Protein AF-A0A976Q4A8-F1 (afdb_monomer_lite)

Structure (mmCIF, N/CA/C/O backbone):
data_AF-A0A976Q4A8-F1
#
_entry.id   AF-A0A976Q4A8-F1
#
loop_
_atom_site.group_PDB
_atom_site.id
_atom_site.type_symbol
_atom_site.label_atom_id
_atom_site.label_alt_id
_atom_site.label_comp_id
_atom_site.label_asym_id
_atom_site.label_entity_id
_atom_site.label_seq_id
_atom_site.pdbx_PDB_ins_code
_atom_site.Cartn_x
_atom_site.Cartn_y
_atom_site.Cartn_z
_atom_site.occupancy
_atom_site.B_iso_or_equiv
_atom_site.auth_seq_id
_atom_site.auth_comp_id
_atom_site.auth_asym_id
_atom_site.auth_atom_id
_atom_site.pdbx_PDB_model_num
ATOM 1 N N . MET A 1 1 ? 24.405 -5.816 -13.913 1.00 73.94 1 MET A N 1
ATOM 2 C CA . MET A 1 1 ? 23.290 -5.545 -14.827 1.00 73.94 1 MET A CA 1
ATOM 3 C C . MET A 1 1 ? 22.449 -4.442 -14.221 1.00 73.94 1 MET A C 1
ATOM 5 O O . MET A 1 1 ? 21.992 -4.594 -13.094 1.00 73.94 1 MET A O 1
ATOM 9 N N . SER A 1 2 ? 22.334 -3.323 -14.917 1.00 80.50 2 SER A N 1
ATOM 10 C CA . SER A 1 2 ? 21.573 -2.128 -14.567 1.00 80.50 2 SER A CA 1
ATOM 11 C C . SER A 1 2 ? 20.371 -1.983 -15.502 1.00 80.50 2 SER A C 1
ATOM 13 O O . SER A 1 2 ? 20.328 -2.615 -16.558 1.00 80.50 2 SER A O 1
ATOM 15 N N . ALA A 1 3 ? 19.408 -1.130 -15.141 1.00 77.88 3 ALA A N 1
ATOM 16 C CA . ALA A 1 3 ? 18.279 -0.815 -16.018 1.00 77.88 3 ALA A CA 1
ATOM 17 C C . ALA A 1 3 ? 18.747 -0.245 -17.373 1.00 77.88 3 ALA A C 1
ATOM 19 O O . ALA A 1 3 ? 18.208 -0.610 -18.413 1.00 77.88 3 ALA A O 1
ATOM 20 N N . GLN A 1 4 ? 19.815 0.567 -17.382 1.00 81.56 4 GLN A N 1
ATOM 21 C CA . GLN A 1 4 ? 20.394 1.087 -18.622 1.00 81.56 4 GLN A CA 1
ATOM 22 C C . GLN A 1 4 ? 20.963 -0.030 -19.506 1.00 81.56 4 GLN A C 1
ATOM 24 O O . GLN A 1 4 ? 20.678 -0.057 -20.697 1.00 81.56 4 GLN A O 1
ATOM 29 N N . GLU A 1 5 ? 21.693 -0.989 -18.926 1.00 86.12 5 GLU A N 1
ATOM 30 C CA . GLU A 1 5 ? 22.230 -2.136 -19.677 1.00 86.12 5 GLU A CA 1
ATOM 31 C C . GLU A 1 5 ? 21.111 -2.995 -20.295 1.00 86.12 5 GLU A C 1
ATOM 33 O O . GLU A 1 5 ? 21.271 -3.505 -21.402 1.00 86.12 5 GLU A O 1
ATOM 38 N N . CYS A 1 6 ? 19.961 -3.124 -19.623 1.00 85.88 6 CYS A N 1
ATOM 39 C CA . CYS A 1 6 ? 18.792 -3.823 -20.164 1.00 85.88 6 CYS A CA 1
ATOM 40 C C . CYS A 1 6 ? 18.168 -3.100 -21.362 1.00 85.88 6 CYS A C 1
ATOM 42 O O . CYS A 1 6 ? 17.840 -3.747 -22.361 1.00 85.88 6 CYS A O 1
ATOM 44 N N . ARG A 1 7 ? 18.065 -1.769 -21.290 1.00 84.25 7 ARG A N 1
ATOM 45 C CA . ARG A 1 7 ? 17.548 -0.943 -22.388 1.00 84.25 7 ARG A CA 1
ATOM 46 C C . ARG A 1 7 ? 18.484 -0.937 -23.587 1.00 84.25 7 ARG A C 1
ATOM 48 O O . ARG A 1 7 ? 18.028 -1.148 -24.707 1.00 84.25 7 ARG A O 1
ATOM 55 N N . ASP A 1 8 ? 19.783 -0.766 -23.351 1.00 88.25 8 ASP A N 1
ATOM 56 C CA . ASP A 1 8 ? 20.804 -0.753 -24.405 1.00 88.25 8 ASP A CA 1
ATOM 57 C C . ASP A 1 8 ? 20.858 -2.091 -25.158 1.00 88.25 8 ASP A C 1
ATOM 59 O O . ASP A 1 8 ? 21.092 -2.125 -26.366 1.00 88.25 8 ASP A O 1
ATOM 63 N N . ALA A 1 9 ? 20.598 -3.197 -24.456 1.00 87.38 9 ALA A N 1
ATOM 64 C CA . ALA A 1 9 ? 20.527 -4.534 -25.037 1.00 87.38 9 ALA A CA 1
ATOM 65 C C . ALA A 1 9 ? 19.145 -4.893 -25.622 1.00 87.38 9 ALA A C 1
ATOM 67 O O . ALA A 1 9 ? 19.000 -5.983 -26.176 1.00 87.38 9 ALA A O 1
ATOM 68 N N . ALA A 1 10 ? 18.141 -4.015 -25.498 1.00 85.12 10 ALA A N 1
ATOM 69 C CA . ALA A 1 10 ? 16.740 -4.280 -25.844 1.00 85.12 10 ALA A CA 1
ATOM 70 C C . ALA A 1 10 ? 16.178 -5.563 -25.190 1.00 85.12 10 ALA A C 1
ATOM 72 O O . ALA A 1 10 ? 15.423 -6.314 -25.807 1.00 85.12 10 ALA A O 1
ATOM 73 N N . LEU A 1 11 ? 16.574 -5.823 -23.940 1.00 86.19 11 LEU A N 1
ATOM 74 C CA . LEU A 1 11 ? 16.162 -6.990 -23.149 1.00 86.19 11 LEU A CA 1
ATOM 75 C C . LEU A 1 11 ? 15.094 -6.661 -22.092 1.00 86.19 11 LEU A C 1
ATOM 77 O O . LEU A 1 11 ? 14.626 -7.569 -21.409 1.00 86.19 11 LEU A O 1
ATOM 81 N N . GLY A 1 12 ? 14.767 -5.379 -21.913 1.00 83.56 12 GLY A N 1
ATOM 82 C CA . GLY A 1 12 ? 13.747 -4.893 -20.984 1.00 83.56 12 GLY A CA 1
ATOM 83 C C . GLY A 1 12 ? 13.949 -3.421 -20.617 1.00 83.56 12 GLY A C 1
ATOM 84 O O . GLY A 1 12 ? 14.962 -2.814 -20.967 1.00 83.56 12 GLY A O 1
ATOM 85 N N . GLN A 1 13 ? 12.988 -2.853 -19.891 1.00 82.88 13 GLN A N 1
ATOM 86 C CA . GLN A 1 13 ? 13.010 -1.462 -19.412 1.00 82.88 13 GLN A CA 1
ATOM 87 C C . GLN A 1 13 ? 13.715 -1.296 -18.065 1.00 82.88 13 GLN A C 1
ATOM 89 O O . GLN A 1 13 ? 14.177 -0.205 -17.719 1.00 82.88 13 GLN A O 1
ATOM 94 N N . ASN A 1 14 ? 13.805 -2.385 -17.306 1.00 84.88 14 ASN A N 1
ATOM 95 C CA . ASN A 1 14 ? 14.274 -2.389 -15.934 1.00 84.88 14 ASN A CA 1
ATOM 96 C C . ASN A 1 14 ? 15.163 -3.602 -15.652 1.00 84.88 14 ASN A C 1
ATOM 98 O O . ASN A 1 14 ? 15.237 -4.540 -16.444 1.00 84.88 14 ASN A O 1
ATOM 102 N N . CYS A 1 15 ? 15.843 -3.582 -14.511 1.00 82.38 15 CYS A N 1
ATOM 103 C CA . CYS A 1 15 ? 16.644 -4.685 -14.011 1.00 82.38 15 CYS A CA 1
ATOM 104 C C . CYS A 1 15 ? 16.186 -5.033 -12.593 1.00 82.38 15 CYS A C 1
ATOM 106 O O . CYS A 1 15 ? 16.396 -4.255 -11.662 1.00 82.38 15 CYS A O 1
ATOM 108 N N . SER A 1 16 ? 15.586 -6.209 -12.426 1.00 82.44 16 SER A N 1
ATOM 109 C CA . SER A 1 16 ? 15.078 -6.678 -11.137 1.00 82.44 16 SER A CA 1
ATOM 110 C C . SER A 1 16 ? 15.873 -7.880 -10.638 1.00 82.44 16 SER A C 1
ATOM 112 O O . SER A 1 16 ? 16.320 -8.729 -11.413 1.00 82.44 16 SER A O 1
ATOM 114 N N . TYR A 1 17 ? 16.071 -7.966 -9.325 1.00 79.06 17 TYR A N 1
ATOM 115 C CA . TYR A 1 17 ? 16.668 -9.144 -8.708 1.00 79.06 17 TYR A CA 1
ATOM 116 C C . TYR A 1 17 ? 15.609 -10.241 -8.587 1.00 79.06 17 TYR A C 1
ATOM 118 O O . TYR A 1 17 ? 14.633 -10.066 -7.863 1.00 79.06 17 TYR A O 1
ATOM 126 N N . SER A 1 18 ? 15.814 -11.386 -9.247 1.00 76.75 18 SER A N 1
ATOM 127 C CA . SER A 1 18 ? 14.964 -12.564 -9.060 1.00 76.75 18 SER A CA 1
ATOM 128 C C . SER A 1 18 ? 15.461 -13.369 -7.855 1.00 76.75 18 SER A C 1
ATOM 130 O O . SER A 1 18 ? 16.515 -14.007 -7.947 1.00 76.75 18 SER A O 1
ATOM 132 N N . PRO A 1 19 ? 14.729 -13.421 -6.725 1.00 68.81 19 PRO A N 1
ATOM 133 C CA . PRO A 1 19 ? 15.174 -14.173 -5.550 1.00 68.81 19 PRO A CA 1
ATOM 134 C C . PRO A 1 19 ? 15.171 -15.684 -5.799 1.00 68.81 19 PRO A C 1
ATOM 136 O O . PRO A 1 19 ? 15.989 -16.412 -5.239 1.00 68.81 19 PRO A O 1
ATOM 139 N N . GLN A 1 20 ? 14.262 -16.142 -6.665 1.00 75.88 20 GLN A N 1
ATOM 140 C CA . GLN A 1 20 ? 14.113 -17.544 -7.056 1.00 75.88 20 GLN A CA 1
ATOM 141 C C . GLN A 1 20 ? 15.356 -18.041 -7.790 1.00 75.88 20 GLN A C 1
ATOM 143 O O . GLN A 1 20 ? 15.816 -19.157 -7.559 1.00 75.88 20 GLN A O 1
ATOM 148 N N . LEU A 1 21 ? 15.914 -17.189 -8.649 1.00 78.25 21 LEU A N 1
ATOM 149 C CA . LEU A 1 21 ? 17.038 -17.550 -9.496 1.00 78.25 21 LEU A CA 1
ATOM 150 C C . LEU A 1 21 ? 18.379 -16.995 -8.990 1.00 78.25 21 LEU A C 1
ATOM 152 O O . LEU A 1 21 ? 19.434 -17.401 -9.470 1.00 78.25 21 LEU A O 1
ATOM 156 N N . ARG A 1 22 ? 18.346 -16.106 -7.990 1.00 81.25 22 ARG A N 1
ATOM 157 C CA . ARG A 1 22 ? 19.503 -15.426 -7.384 1.00 81.25 22 ARG A CA 1
ATOM 158 C C . ARG A 1 22 ? 20.377 -14.680 -8.395 1.00 81.25 22 ARG A C 1
ATOM 160 O O . ARG A 1 22 ? 21.587 -14.564 -8.208 1.00 81.25 22 ARG A O 1
ATOM 167 N N . TYR A 1 23 ? 19.768 -14.165 -9.458 1.00 82.75 23 TYR A N 1
ATOM 168 C CA . TYR A 1 23 ? 20.430 -13.325 -10.449 1.00 82.75 23 TYR A CA 1
ATOM 169 C C . TYR A 1 23 ? 19.523 -12.166 -10.876 1.00 82.75 23 TYR A C 1
ATOM 171 O O . TYR A 1 23 ? 18.312 -12.178 -10.649 1.00 82.75 23 TYR A O 1
ATOM 179 N N . PHE A 1 24 ? 20.134 -11.138 -11.460 1.00 83.19 24 PHE A N 1
ATOM 180 C CA . PHE A 1 24 ? 19.432 -9.971 -11.983 1.00 83.19 24 PHE A CA 1
ATOM 181 C C . PHE A 1 24 ? 18.889 -10.255 -13.379 1.00 83.19 24 PHE A C 1
ATOM 183 O O . PHE A 1 24 ? 19.635 -10.728 -14.235 1.00 83.19 24 PHE A O 1
ATOM 190 N N . THR A 1 25 ? 17.619 -9.956 -13.621 1.00 86.62 25 THR A N 1
ATOM 191 C CA . THR A 1 25 ? 16.959 -10.173 -14.910 1.00 86.62 25 THR A CA 1
ATOM 192 C C . THR A 1 25 ? 16.488 -8.845 -15.464 1.00 86.62 25 THR A C 1
ATOM 194 O O . THR A 1 25 ? 15.992 -8.005 -14.713 1.00 86.62 25 THR A O 1
ATOM 197 N N . CYS A 1 26 ? 16.603 -8.666 -16.777 1.00 88.31 26 CYS A N 1
ATOM 198 C CA . CYS A 1 26 ? 15.894 -7.578 -17.425 1.00 88.31 26 CYS A CA 1
ATOM 199 C C . CYS A 1 26 ? 14.393 -7.861 -17.367 1.00 88.31 26 CYS A C 1
ATOM 201 O O . CYS A 1 26 ? 13.972 -9.003 -17.566 1.00 88.31 26 CYS A O 1
ATOM 203 N N . THR A 1 27 ? 13.612 -6.847 -17.020 1.00 88.75 27 THR A N 1
ATOM 204 C CA . THR A 1 27 ? 12.156 -6.930 -16.929 1.00 88.75 27 THR A CA 1
ATOM 205 C C . THR A 1 27 ? 11.522 -5.775 -17.686 1.00 88.75 27 THR A C 1
ATOM 207 O O . THR A 1 27 ? 12.163 -4.764 -17.975 1.00 88.75 27 THR A O 1
ATOM 210 N N . GLU A 1 28 ? 10.245 -5.924 -18.015 1.00 90.19 28 GLU A N 1
ATOM 211 C CA . GLU A 1 28 ? 9.482 -4.909 -18.745 1.00 90.19 28 GLU A CA 1
ATOM 212 C C . GLU A 1 28 ? 8.945 -3.789 -17.835 1.00 90.19 28 GLU A C 1
ATOM 214 O O . GLU A 1 28 ? 8.234 -2.908 -18.311 1.00 90.19 28 GLU A O 1
ATOM 219 N N . GLY A 1 29 ? 9.261 -3.801 -16.533 1.00 90.25 29 GLY A N 1
ATOM 220 C CA . GLY A 1 29 ? 8.759 -2.799 -15.592 1.00 90.25 29 GLY A CA 1
ATOM 221 C C . GLY A 1 29 ? 7.282 -3.000 -15.266 1.00 90.25 29 GLY A C 1
ATOM 222 O O . GLY A 1 29 ? 6.498 -2.048 -15.284 1.00 90.25 29 GLY A O 1
ATOM 223 N N . ALA A 1 30 ? 6.879 -4.251 -15.052 1.00 92.94 30 ALA A N 1
ATOM 224 C CA . ALA A 1 30 ? 5.488 -4.612 -14.809 1.00 92.94 30 ALA A CA 1
ATOM 225 C C . ALA A 1 30 ? 4.974 -4.067 -13.463 1.00 92.94 30 ALA A C 1
ATOM 227 O O . ALA A 1 30 ? 5.744 -3.694 -12.580 1.00 92.94 30 ALA A O 1
ATOM 228 N N . LEU A 1 31 ? 3.650 -4.046 -13.291 1.00 94.06 31 LEU A N 1
ATOM 229 C CA . LEU A 1 31 ? 3.005 -3.605 -12.053 1.00 94.06 31 LEU A CA 1
ATOM 230 C C . LEU A 1 31 ? 3.560 -4.365 -10.833 1.00 94.06 31 LEU A C 1
ATOM 232 O O . LEU A 1 31 ? 3.581 -5.596 -10.814 1.00 94.06 31 LEU A O 1
ATOM 236 N N . GLY A 1 32 ? 3.987 -3.619 -9.818 1.00 93.00 32 GLY A N 1
ATOM 237 C CA . GLY A 1 32 ? 4.618 -4.129 -8.604 1.00 93.00 32 GLY A CA 1
ATOM 238 C C . GLY A 1 32 ? 6.116 -4.423 -8.728 1.00 93.00 32 GLY A C 1
ATOM 239 O O . GLY A 1 32 ? 6.764 -4.725 -7.729 1.00 93.00 32 GLY A O 1
ATOM 240 N N . GLU A 1 33 ? 6.729 -4.316 -9.907 1.00 91.75 33 GLU A N 1
ATOM 241 C CA . GLU A 1 33 ? 8.186 -4.427 -9.993 1.00 91.75 33 GLU A CA 1
ATOM 242 C C . GLU A 1 33 ? 8.859 -3.203 -9.368 1.00 91.75 33 GLU A C 1
ATOM 244 O O . GLU A 1 33 ? 8.443 -2.064 -9.582 1.00 91.75 33 GLU A O 1
ATOM 249 N N . ALA A 1 34 ? 9.918 -3.436 -8.590 1.00 90.00 34 ALA A N 1
ATOM 250 C CA . ALA A 1 34 ? 10.720 -2.356 -8.031 1.00 90.00 34 ALA A CA 1
ATOM 251 C C . ALA A 1 34 ? 11.382 -1.563 -9.162 1.00 90.00 34 ALA A C 1
ATOM 253 O O . ALA A 1 34 ? 11.920 -2.152 -10.095 1.00 90.00 34 ALA A O 1
ATOM 254 N N . CYS A 1 35 ? 11.379 -0.241 -9.071 1.00 90.44 35 CYS A N 1
ATOM 255 C CA . CYS A 1 35 ? 11.825 0.653 -10.137 1.00 90.44 35 CYS A CA 1
ATOM 256 C C . CYS A 1 35 ? 12.729 1.760 -9.593 1.00 90.44 35 CYS A C 1
ATOM 258 O O . CYS A 1 35 ? 12.730 2.044 -8.396 1.00 90.44 35 CYS A O 1
ATOM 260 N N . GLN A 1 36 ? 13.489 2.399 -10.483 1.00 87.94 36 GLN A N 1
ATOM 261 C CA . GLN A 1 36 ? 14.324 3.564 -10.181 1.00 87.94 36 GLN A CA 1
ATOM 262 C C . GLN A 1 36 ? 14.102 4.642 -11.251 1.00 87.94 36 GLN A C 1
ATOM 264 O O . GLN A 1 36 ? 14.951 4.851 -12.111 1.00 87.94 36 GLN A O 1
ATOM 269 N N . GLY A 1 37 ? 12.939 5.297 -11.202 1.00 87.06 37 GLY A N 1
ATOM 270 C CA . GLY A 1 37 ? 12.503 6.284 -12.198 1.00 87.06 37 GLY A CA 1
ATOM 271 C C . GLY A 1 37 ? 11.326 5.799 -13.048 1.00 87.06 37 GLY A C 1
ATOM 272 O O . GLY A 1 37 ? 11.101 4.598 -13.194 1.00 87.06 37 GLY A O 1
ATOM 273 N N . HIS A 1 38 ? 10.534 6.738 -13.577 1.00 87.88 38 HIS A N 1
ATOM 274 C CA . HIS A 1 38 ? 9.318 6.429 -14.346 1.00 87.88 38 HIS A CA 1
ATOM 275 C C . HIS A 1 38 ? 9.604 5.674 -15.654 1.00 87.88 38 HIS A C 1
ATOM 277 O O . HIS A 1 38 ? 8.774 4.890 -16.098 1.00 87.88 38 HIS A O 1
ATOM 283 N N . ASP A 1 39 ? 10.781 5.873 -16.247 1.00 87.56 39 ASP A N 1
ATOM 284 C CA . ASP A 1 39 ? 11.245 5.201 -17.467 1.00 87.56 39 ASP A CA 1
ATOM 285 C C . ASP A 1 39 ? 11.513 3.70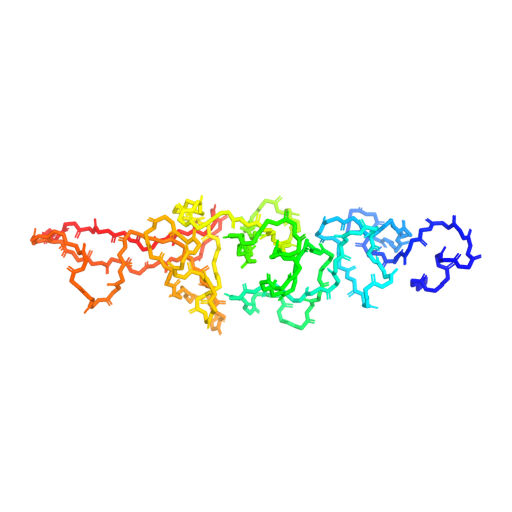2 -17.275 1.00 87.56 39 ASP A C 1
ATOM 287 O O . ASP A 1 39 ? 11.581 2.960 -18.251 1.00 87.56 39 ASP A O 1
ATOM 291 N N . ALA A 1 40 ? 11.659 3.250 -16.028 1.00 89.06 40 ALA A N 1
ATOM 292 C CA . ALA A 1 40 ? 11.821 1.840 -15.697 1.00 89.06 40 ALA A CA 1
ATOM 293 C C . ALA A 1 40 ? 10.488 1.072 -15.659 1.00 89.06 40 ALA A C 1
ATOM 295 O O . ALA A 1 40 ? 10.497 -0.137 -15.447 1.00 89.06 40 ALA A O 1
ATOM 296 N N . CYS A 1 41 ? 9.348 1.746 -15.827 1.00 92.00 41 CYS A N 1
ATOM 297 C CA . CYS A 1 41 ? 8.033 1.121 -15.779 1.00 92.00 41 CYS A CA 1
ATOM 298 C C . CYS A 1 41 ? 7.412 0.984 -17.169 1.00 92.00 41 CYS A C 1
ATOM 300 O O . CYS A 1 41 ? 7.652 1.793 -18.066 1.00 92.00 41 CYS A O 1
ATOM 302 N N . ALA A 1 42 ? 6.575 -0.039 -17.335 1.00 91.94 42 ALA A N 1
ATOM 303 C CA . ALA A 1 42 ? 5.782 -0.214 -18.540 1.00 91.94 42 ALA A CA 1
ATOM 304 C C . ALA A 1 42 ? 4.885 1.011 -18.793 1.00 91.94 42 ALA A C 1
ATOM 306 O O . ALA A 1 42 ? 4.521 1.752 -17.878 1.00 91.94 42 ALA A O 1
ATOM 307 N N . SER A 1 43 ? 4.500 1.210 -20.056 1.00 90.12 43 SER A N 1
ATOM 308 C CA . SER A 1 43 ? 3.648 2.336 -20.451 1.00 90.12 43 SER A CA 1
ATOM 309 C C . SER A 1 43 ? 2.367 2.407 -19.609 1.00 90.12 43 SER A C 1
ATOM 311 O O . SER A 1 43 ? 1.700 1.395 -19.396 1.00 90.12 43 SER A O 1
ATOM 313 N N . GLY A 1 44 ? 2.029 3.612 -19.140 1.00 88.75 44 GLY A N 1
ATOM 314 C CA . GLY A 1 44 ? 0.866 3.857 -18.282 1.00 88.75 44 GLY A CA 1
ATOM 315 C C . GLY A 1 44 ? 1.095 3.580 -16.793 1.00 88.75 44 GLY A C 1
ATOM 316 O O . GLY A 1 44 ? 0.165 3.747 -16.011 1.00 88.75 44 GLY A O 1
ATOM 317 N N . LEU A 1 45 ? 2.304 3.179 -16.391 1.00 94.25 45 LEU A N 1
ATOM 318 C CA . LEU A 1 45 ? 2.693 3.043 -14.990 1.00 94.25 45 LEU A CA 1
ATOM 319 C C . LEU A 1 45 ? 3.667 4.151 -14.579 1.00 94.25 45 LEU A C 1
ATOM 321 O O . LEU A 1 45 ? 4.406 4.707 -15.391 1.00 94.25 45 LEU A O 1
ATOM 325 N N . VAL A 1 46 ? 3.689 4.442 -13.284 1.00 94.69 46 VAL A N 1
ATOM 326 C CA . VAL A 1 46 ? 4.587 5.403 -12.648 1.00 94.69 46 VAL A CA 1
ATOM 327 C C . VAL A 1 46 ? 5.424 4.711 -11.583 1.00 94.69 46 VAL A C 1
ATOM 329 O O . VAL A 1 46 ? 4.952 3.819 -10.882 1.00 94.69 46 VAL A O 1
ATOM 332 N N . CYS A 1 47 ? 6.677 5.134 -11.439 1.00 94.75 47 CYS A N 1
ATOM 333 C CA . CYS A 1 47 ? 7.531 4.661 -10.366 1.00 94.75 47 CYS A CA 1
ATOM 334 C C . CYS A 1 47 ? 7.252 5.468 -9.095 1.00 94.75 47 CYS A C 1
ATOM 336 O O . CYS A 1 47 ? 7.573 6.654 -9.043 1.00 94.75 47 CYS A O 1
ATOM 338 N N . ALA A 1 48 ? 6.633 4.845 -8.092 1.00 96.19 48 ALA A N 1
ATOM 339 C CA . ALA A 1 48 ? 6.165 5.538 -6.893 1.00 96.19 48 ALA A CA 1
ATOM 340 C C . ALA A 1 48 ? 6.406 4.725 -5.618 1.00 96.19 48 ALA A C 1
ATOM 342 O O . ALA A 1 48 ? 6.522 3.500 -5.655 1.00 96.19 48 ALA A O 1
ATOM 343 N N . LYS A 1 49 ? 6.471 5.411 -4.472 1.00 95.31 49 LYS A N 1
ATOM 344 C CA . LYS A 1 49 ? 6.443 4.752 -3.161 1.00 95.31 49 LYS A CA 1
ATOM 345 C C . LYS A 1 49 ? 5.040 4.226 -2.877 1.00 95.31 49 LYS A C 1
ATOM 347 O O . LYS A 1 49 ? 4.055 4.766 -3.379 1.00 95.31 49 LYS A O 1
ATOM 352 N N . ILE A 1 50 ? 4.951 3.190 -2.051 1.00 95.50 50 ILE A N 1
ATOM 353 C CA . ILE A 1 50 ? 3.659 2.675 -1.596 1.00 95.50 50 ILE A CA 1
ATOM 354 C C . ILE A 1 50 ? 3.052 3.667 -0.607 1.00 95.50 50 ILE A C 1
ATOM 356 O O . ILE A 1 50 ? 3.676 3.999 0.398 1.00 95.50 50 ILE A O 1
ATOM 360 N N . LEU A 1 51 ? 1.851 4.155 -0.911 1.00 93.81 51 LEU A N 1
ATOM 361 C CA . LEU A 1 51 ? 1.183 5.158 -0.085 1.00 93.81 51 LEU A CA 1
ATOM 362 C C . LEU A 1 51 ? 0.763 4.582 1.272 1.00 93.81 51 LEU A C 1
ATOM 364 O O . LEU A 1 51 ? 0.459 3.395 1.389 1.00 93.81 51 LEU A O 1
ATOM 368 N N . GLY A 1 52 ? 0.742 5.434 2.300 1.00 86.75 52 GLY A N 1
ATOM 369 C CA . GLY A 1 52 ? 0.279 5.068 3.639 1.00 86.75 52 GLY A CA 1
ATOM 370 C C . GLY A 1 52 ? 1.040 3.922 4.312 1.00 86.75 52 GLY A C 1
ATOM 371 O O . GLY A 1 52 ? 0.471 3.283 5.194 1.00 86.75 52 GLY A O 1
ATOM 372 N N . SER A 1 53 ? 2.273 3.610 3.895 1.00 87.94 53 SER A N 1
ATOM 373 C CA . SER A 1 53 ? 3.048 2.492 4.438 1.00 87.94 53 SER A CA 1
ATOM 374 C C . SER A 1 53 ? 4.548 2.768 4.474 1.00 87.94 53 SER A C 1
ATOM 376 O O . SER A 1 53 ? 5.144 3.068 3.444 1.00 87.94 53 SER A O 1
ATOM 378 N N . ASP A 1 54 ? 5.175 2.524 5.628 1.00 88.25 54 ASP A N 1
ATOM 379 C CA . ASP A 1 54 ? 6.642 2.550 5.756 1.00 88.25 54 ASP A CA 1
ATOM 380 C C . ASP A 1 54 ? 7.277 1.147 5.633 1.00 88.25 54 ASP A C 1
ATOM 382 O O . ASP A 1 54 ? 8.491 0.998 5.778 1.00 88.25 54 ASP A O 1
ATOM 386 N N . LEU A 1 55 ? 6.491 0.097 5.332 1.00 86.81 55 LEU A N 1
ATOM 387 C CA . LEU A 1 55 ? 6.971 -1.302 5.279 1.00 86.81 55 LEU A CA 1
ATOM 388 C C . LEU A 1 55 ? 8.103 -1.519 4.276 1.00 86.81 55 LEU A C 1
ATOM 390 O O . LEU A 1 55 ? 8.929 -2.414 4.452 1.00 86.81 55 LEU A O 1
ATOM 394 N N . TYR A 1 56 ? 8.122 -0.715 3.218 1.00 87.44 56 TYR A N 1
ATOM 395 C CA . TYR A 1 56 ? 9.078 -0.829 2.124 1.00 87.44 56 TYR A CA 1
ATOM 396 C C . TYR A 1 56 ? 10.129 0.291 2.146 1.00 87.44 56 TYR A C 1
ATOM 398 O O . TYR A 1 56 ? 10.964 0.365 1.244 1.00 87.44 56 TYR A O 1
ATOM 406 N N . GLY A 1 57 ? 10.121 1.144 3.178 1.00 87.69 57 GLY A N 1
ATOM 407 C CA . GLY A 1 57 ? 11.028 2.281 3.317 1.00 87.69 57 GLY A CA 1
ATOM 408 C C . GLY A 1 57 ? 11.031 3.186 2.082 1.00 87.69 57 GLY A C 1
ATOM 409 O O . GLY A 1 57 ? 9.995 3.662 1.631 1.00 87.69 57 GLY A O 1
ATOM 410 N N . GLU A 1 58 ? 12.217 3.402 1.512 1.00 87.88 58 GLU A N 1
ATOM 411 C CA . GLU A 1 58 ? 12.418 4.275 0.347 1.00 87.88 58 GLU A CA 1
ATOM 412 C C . GLU A 1 58 ? 12.248 3.556 -1.003 1.00 87.88 58 GLU A C 1
ATOM 414 O O . GLU A 1 58 ? 12.491 4.155 -2.051 1.00 87.88 58 GLU A O 1
ATOM 419 N N . VAL A 1 59 ? 11.865 2.274 -1.003 1.00 90.56 59 VAL A N 1
ATOM 420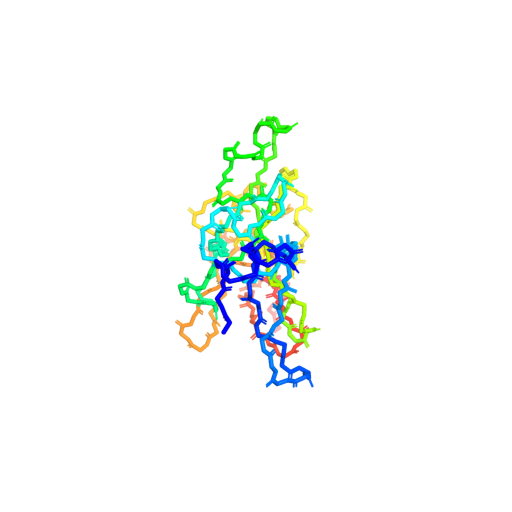 C CA . VAL A 1 59 ? 11.719 1.498 -2.239 1.00 90.56 59 VAL A CA 1
ATOM 421 C C . VAL A 1 59 ? 10.486 1.957 -3.013 1.00 90.56 59 VAL A C 1
ATOM 423 O O . VAL A 1 59 ? 9.386 2.081 -2.476 1.00 90.56 59 VAL A O 1
ATOM 426 N N . THR A 1 60 ? 10.684 2.173 -4.308 1.00 93.94 60 THR A N 1
ATOM 427 C CA . THR A 1 60 ? 9.649 2.543 -5.269 1.00 93.94 60 THR A CA 1
ATOM 428 C C . THR A 1 60 ? 9.282 1.369 -6.169 1.00 93.94 60 THR A C 1
ATOM 430 O O . THR A 1 60 ? 10.142 0.567 -6.540 1.00 93.94 60 THR A O 1
ATOM 433 N N . PHE A 1 61 ? 8.010 1.291 -6.551 1.00 94.69 61 PHE A N 1
ATOM 434 C CA . PHE A 1 61 ? 7.437 0.225 -7.367 1.00 94.69 61 PHE A CA 1
ATOM 435 C C . PHE A 1 61 ? 6.635 0.804 -8.529 1.00 94.69 61 PHE A C 1
ATOM 437 O O . PHE A 1 61 ? 5.987 1.849 -8.395 1.00 94.69 61 PHE A O 1
ATOM 444 N N . CYS A 1 62 ? 6.645 0.105 -9.660 1.00 95.88 62 CYS A N 1
ATOM 445 C CA . CYS A 1 62 ? 5.793 0.427 -10.791 1.00 95.88 62 CYS A CA 1
ATOM 446 C C . CYS A 1 62 ? 4.330 0.268 -10.384 1.00 95.88 62 CYS A C 1
ATOM 448 O O . CYS A 1 62 ? 3.860 -0.827 -10.079 1.00 95.88 62 CYS A O 1
ATOM 450 N N . SER A 1 63 ? 3.622 1.386 -10.358 1.00 96.94 63 SER A N 1
ATOM 451 C CA . SER A 1 63 ? 2.264 1.535 -9.847 1.00 96.94 63 SER A CA 1
ATOM 452 C C . SER A 1 63 ? 1.401 2.232 -10.890 1.00 96.94 63 SER A C 1
ATOM 454 O O . SER A 1 63 ? 1.920 2.872 -11.799 1.00 96.94 63 SER A O 1
ATOM 456 N N . GLN A 1 64 ? 0.079 2.141 -10.779 1.00 96.00 64 GLN A N 1
ATOM 457 C CA . GLN A 1 64 ? -0.804 2.914 -11.666 1.00 96.00 64 GLN A CA 1
ATOM 458 C C . GLN A 1 64 ? -0.770 4.411 -11.331 1.00 96.00 64 GLN A C 1
ATOM 460 O O . GLN A 1 64 ? -1.040 5.246 -12.185 1.00 96.00 64 GLN A O 1
ATOM 465 N N . CYS A 1 65 ? -0.436 4.741 -10.084 1.00 96.19 65 CYS A N 1
ATOM 466 C CA . CYS A 1 65 ? -0.455 6.096 -9.559 1.00 96.19 65 CYS A CA 1
ATOM 467 C C . CYS A 1 65 ? 0.599 6.275 -8.453 1.00 96.19 65 CYS A C 1
ATOM 469 O O . CYS A 1 65 ? 1.041 5.306 -7.829 1.00 96.19 65 CYS A O 1
ATOM 471 N N . GLY A 1 66 ? 1.034 7.516 -8.241 1.00 94.38 66 GLY A N 1
ATOM 472 C CA . GLY A 1 66 ? 1.870 7.916 -7.101 1.00 94.38 66 GLY A CA 1
ATOM 473 C C . GLY A 1 66 ? 1.151 8.855 -6.135 1.00 94.38 66 GLY A C 1
ATOM 474 O O . GLY A 1 66 ? 1.559 8.975 -4.988 1.00 94.38 66 GLY A O 1
ATOM 475 N N . ASP A 1 67 ? 0.074 9.467 -6.608 1.00 93.88 67 ASP A N 1
ATOM 476 C CA . ASP A 1 67 ? -0.872 10.338 -5.924 1.00 93.88 67 ASP A CA 1
ATOM 477 C C . ASP A 1 67 ? -2.196 10.282 -6.719 1.00 93.88 67 ASP A C 1
ATOM 479 O O . ASP A 1 67 ? -2.334 9.468 -7.638 1.00 93.88 67 ASP A O 1
ATOM 483 N N . ASP A 1 68 ? -3.178 11.114 -6.378 1.00 93.44 68 ASP A N 1
ATOM 484 C CA . ASP A 1 68 ? -4.495 11.093 -7.026 1.00 93.44 68 ASP A CA 1
ATOM 485 C C . ASP A 1 68 ? -4.509 11.671 -8.457 1.00 93.44 68 ASP A C 1
ATOM 487 O O . ASP A 1 68 ? -5.456 11.413 -9.204 1.00 93.44 68 ASP A O 1
ATOM 491 N N . GLU A 1 69 ? -3.485 12.422 -8.883 1.00 90.56 69 GLU A N 1
ATOM 492 C CA . GLU A 1 69 ? -3.493 13.125 -10.176 1.00 90.56 69 GLU A CA 1
ATOM 493 C C . GLU A 1 69 ? -3.538 12.150 -11.375 1.00 90.56 69 GLU A C 1
ATOM 495 O O . GLU A 1 69 ? -4.434 12.294 -12.216 1.00 90.56 69 GLU A O 1
ATOM 500 N N . PRO A 1 70 ? -2.694 11.095 -11.456 1.00 85.38 70 PRO A N 1
ATOM 501 C CA . PRO A 1 70 ? -2.790 10.073 -12.499 1.00 85.38 70 PRO A CA 1
ATOM 502 C C . PRO A 1 70 ? -4.146 9.365 -12.562 1.00 85.38 70 PRO A C 1
ATOM 504 O O . PRO A 1 70 ? -4.578 8.960 -13.641 1.00 85.38 70 PRO A O 1
ATOM 507 N N . CYS A 1 71 ? -4.825 9.211 -11.424 1.00 89.38 71 CYS A N 1
ATOM 508 C CA . CYS A 1 71 ? -6.132 8.564 -11.366 1.00 89.38 71 CYS A CA 1
ATOM 509 C C . CYS A 1 71 ? -7.220 9.464 -11.952 1.00 89.38 71 CYS A C 1
ATOM 511 O O . CYS A 1 71 ? -7.970 9.025 -12.831 1.00 89.38 71 CYS A O 1
ATOM 513 N N . ALA A 1 72 ? -7.212 10.747 -11.585 1.00 81.69 72 ALA A N 1
ATOM 514 C CA . ALA A 1 72 ? -8.144 11.743 -12.104 1.00 81.69 72 ALA A CA 1
ATOM 515 C C . ALA A 1 72 ? -8.063 11.914 -13.634 1.00 81.69 72 ALA A C 1
ATOM 517 O O . ALA A 1 72 ? -9.067 12.215 -14.275 1.00 81.69 72 ALA A O 1
ATOM 518 N N . MET A 1 73 ? -6.896 11.666 -14.242 1.00 76.88 73 MET A N 1
ATOM 519 C CA . MET A 1 73 ? -6.736 11.675 -15.705 1.00 76.88 73 MET A CA 1
ATOM 520 C C . MET A 1 73 ? -7.475 10.531 -16.418 1.00 76.88 73 MET A C 1
ATOM 522 O O . MET A 1 73 ? -7.751 10.635 -17.615 1.00 76.88 73 MET A O 1
ATOM 526 N N . THR A 1 74 ? -7.762 9.434 -15.713 1.00 72.19 74 THR A N 1
ATOM 527 C CA . THR A 1 74 ? -8.476 8.268 -16.261 1.00 72.19 74 THR A CA 1
ATOM 528 C C . THR A 1 74 ? -9.964 8.287 -15.925 1.00 72.19 74 THR A C 1
ATOM 530 O O . THR A 1 74 ? -10.792 7.979 -16.782 1.00 72.19 74 THR A O 1
ATOM 533 N N . ASP A 1 75 ? -10.292 8.685 -14.699 1.00 79.31 75 ASP A N 1
ATOM 534 C CA . ASP A 1 75 ? -11.638 8.867 -14.172 1.00 79.31 75 ASP A CA 1
ATOM 535 C C . ASP A 1 75 ? -11.537 9.881 -13.028 1.00 79.31 75 ASP A C 1
ATOM 537 O O . ASP A 1 75 ? -10.910 9.597 -12.003 1.00 79.31 75 ASP A O 1
ATOM 541 N N . GLU A 1 76 ? -12.155 11.054 -13.204 1.00 75.50 76 GLU A N 1
ATOM 542 C CA . GLU A 1 76 ? -12.082 12.200 -12.281 1.00 75.50 76 GLU A CA 1
ATOM 543 C C . GLU A 1 76 ? -12.518 11.881 -10.842 1.00 75.50 76 GLU A C 1
ATOM 545 O O . GLU A 1 76 ? -12.283 12.674 -9.931 1.00 75.50 76 GLU A O 1
ATOM 550 N N . THR A 1 77 ? -13.166 10.737 -10.620 1.00 86.25 77 THR A N 1
ATOM 551 C CA . THR A 1 77 ? -13.625 10.314 -9.294 1.00 86.25 77 THR A CA 1
ATOM 552 C C . THR A 1 77 ? -12.686 9.338 -8.594 1.00 86.25 77 THR A C 1
ATOM 554 O O . THR A 1 77 ? -12.897 9.044 -7.417 1.00 86.25 77 THR A O 1
ATOM 557 N N . THR A 1 78 ? -11.667 8.817 -9.279 1.00 94.38 78 THR A N 1
ATOM 558 C CA . THR A 1 78 ? -10.800 7.773 -8.724 1.00 94.38 78 THR A CA 1
ATOM 559 C C . THR A 1 78 ? -9.659 8.330 -7.879 1.00 94.38 78 THR A C 1
ATOM 561 O O . THR A 1 78 ? -9.116 9.398 -8.141 1.00 94.38 78 THR A O 1
ATOM 564 N N . LEU A 1 79 ? -9.301 7.569 -6.848 1.00 95.88 79 LEU A N 1
ATOM 565 C CA . LEU A 1 79 ? -8.298 7.896 -5.841 1.00 95.88 79 LEU A CA 1
ATOM 566 C C . LEU A 1 79 ? -7.148 6.899 -5.929 1.00 95.88 79 LEU A C 1
ATOM 568 O O . LEU A 1 79 ? -7.368 5.716 -6.212 1.00 95.88 79 LEU A O 1
ATOM 572 N N . CYS A 1 80 ? -5.933 7.338 -5.638 1.00 96.69 80 CYS A N 1
ATOM 573 C CA . CYS A 1 80 ? -4.787 6.455 -5.551 1.00 96.69 80 CYS A CA 1
ATOM 574 C C . CYS A 1 80 ? -4.772 5.741 -4.201 1.00 96.69 80 CYS A C 1
ATOM 576 O O . CYS A 1 80 ? -4.799 6.355 -3.135 1.00 96.69 80 CYS A O 1
ATOM 578 N N . SER A 1 81 ? -4.736 4.412 -4.237 1.00 96.94 81 SER A N 1
ATOM 579 C CA . SER A 1 81 ? -4.781 3.581 -3.040 1.00 96.94 81 SER A CA 1
ATOM 580 C C . SER A 1 81 ? -3.736 2.467 -3.105 1.00 96.94 81 SER A C 1
ATOM 582 O O . SER A 1 81 ? -3.576 1.832 -4.157 1.00 96.94 81 SER A O 1
ATOM 584 N N . PRO A 1 82 ? -3.011 2.202 -2.004 1.00 96.81 82 PRO A N 1
ATOM 585 C CA . PRO A 1 82 ? -2.031 1.130 -1.955 1.00 96.81 82 PRO A CA 1
ATOM 586 C C . PRO A 1 82 ? -2.708 -0.248 -1.991 1.00 96.81 82 PRO A C 1
ATOM 588 O O . PRO A 1 82 ? -3.767 -0.483 -1.414 1.00 96.81 82 PRO A O 1
ATOM 591 N N . SER A 1 83 ? -2.054 -1.203 -2.639 1.00 95.31 83 SER A N 1
ATOM 592 C CA . SER A 1 83 ? -2.395 -2.623 -2.628 1.00 95.31 83 SER A CA 1
ATOM 593 C C . SER A 1 83 ? -1.216 -3.390 -2.043 1.00 95.31 83 SER A C 1
ATOM 595 O O . SER A 1 83 ? -0.220 -3.633 -2.723 1.00 95.31 83 SER A O 1
ATOM 597 N N . ILE A 1 84 ? -1.337 -3.776 -0.774 1.00 92.31 84 ILE A N 1
ATOM 598 C CA . ILE A 1 84 ? -0.317 -4.520 -0.029 1.00 92.31 84 ILE A CA 1
ATOM 599 C C . ILE A 1 84 ? -0.894 -5.880 0.352 1.00 92.31 84 ILE A C 1
ATOM 601 O O . ILE A 1 84 ? -1.995 -5.962 0.894 1.00 92.31 84 ILE A O 1
ATOM 605 N N . ARG A 1 85 ? -0.136 -6.949 0.099 1.00 85.38 85 ARG A N 1
ATOM 606 C CA . ARG A 1 85 ? -0.453 -8.301 0.573 1.00 85.38 85 ARG A CA 1
ATOM 607 C C . ARG A 1 85 ? 0.727 -8.858 1.348 1.00 85.38 85 ARG A C 1
ATOM 609 O O . ARG A 1 85 ? 1.764 -9.185 0.778 1.00 85.38 85 ARG A O 1
ATOM 616 N N . VAL A 1 86 ? 0.567 -8.936 2.663 1.00 81.38 86 VAL A N 1
ATOM 617 C CA . VAL A 1 86 ? 1.575 -9.511 3.556 1.00 81.38 86 VAL A CA 1
ATOM 618 C C . VAL A 1 86 ? 1.460 -11.037 3.500 1.00 81.38 86 VAL A C 1
ATOM 620 O O . VAL A 1 86 ? 0.357 -11.568 3.501 1.00 81.38 86 VAL A O 1
ATOM 623 N N . GLY A 1 87 ? 2.589 -11.745 3.416 1.00 73.38 87 GLY A N 1
ATOM 624 C CA . GLY A 1 87 ? 2.636 -13.215 3.471 1.00 73.38 87 GLY A CA 1
ATOM 625 C C . GLY A 1 87 ? 2.530 -13.945 2.125 1.00 73.38 87 GLY A C 1
ATOM 626 O O . GLY A 1 87 ? 3.140 -15.000 1.973 1.00 73.38 87 GLY A O 1
ATOM 627 N N . ASP A 1 88 ? 1.871 -13.363 1.120 1.00 75.81 88 ASP A N 1
ATOM 628 C CA . ASP A 1 88 ? 1.658 -14.017 -0.188 1.00 75.81 88 ASP A CA 1
ATOM 629 C C . ASP A 1 88 ? 2.845 -13.885 -1.162 1.00 75.81 88 ASP A C 1
ATOM 631 O O . ASP A 1 88 ? 2.852 -14.483 -2.238 1.00 75.81 88 ASP A O 1
ATOM 635 N N . GLY A 1 89 ? 3.843 -13.058 -0.827 1.00 74.75 89 GLY A N 1
ATOM 636 C CA . GLY A 1 89 ? 4.990 -12.768 -1.697 1.00 74.75 89 GLY A CA 1
ATOM 637 C C . GLY A 1 89 ? 4.645 -11.961 -2.955 1.00 74.75 89 GLY A C 1
ATOM 638 O O . GLY A 1 89 ? 5.507 -11.769 -3.811 1.00 74.75 89 GLY A O 1
ATOM 639 N N . LEU A 1 90 ? 3.401 -11.487 -3.072 1.00 84.00 90 LEU A N 1
ATOM 640 C CA . LEU A 1 90 ? 2.987 -10.601 -4.150 1.00 84.00 90 LEU A CA 1
ATOM 641 C C . LEU A 1 90 ? 3.578 -9.202 -3.933 1.00 84.00 90 LEU A C 1
ATOM 643 O O . LEU A 1 90 ? 3.532 -8.687 -2.811 1.00 84.00 90 LEU A O 1
ATOM 647 N N . PRO A 1 91 ? 4.133 -8.579 -4.984 1.00 88.56 91 PRO A N 1
ATOM 648 C CA . PRO A 1 91 ? 4.710 -7.255 -4.859 1.00 88.56 91 PRO A CA 1
ATOM 649 C C . PRO A 1 91 ? 3.635 -6.203 -4.553 1.00 88.56 91 PRO A C 1
ATOM 651 O O . PRO A 1 91 ? 2.511 -6.309 -5.058 1.00 88.56 91 PRO A O 1
ATOM 654 N N . PRO A 1 92 ? 3.963 -5.173 -3.756 1.00 93.50 92 PRO A N 1
ATOM 655 C CA . PRO A 1 92 ? 3.052 -4.069 -3.514 1.00 93.50 92 PRO A CA 1
ATOM 656 C C . PRO A 1 92 ? 3.000 -3.134 -4.730 1.00 93.50 92 PRO A C 1
ATOM 658 O O . PRO A 1 92 ? 3.955 -3.028 -5.497 1.00 93.50 92 PRO A O 1
ATOM 661 N N . PHE A 1 93 ? 1.892 -2.421 -4.888 1.00 96.62 93 PHE A N 1
ATOM 662 C CA . PHE A 1 93 ? 1.738 -1.356 -5.884 1.00 96.62 93 PHE A CA 1
ATOM 663 C C . PHE A 1 93 ? 0.606 -0.421 -5.465 1.00 96.62 93 PHE A C 1
ATOM 665 O O . PHE A 1 93 ? -0.268 -0.827 -4.699 1.00 96.62 93 PHE A O 1
ATOM 672 N N . ASN A 1 94 ? 0.564 0.799 -5.997 1.00 97.44 94 ASN A N 1
ATOM 673 C CA . ASN A 1 94 ? -0.627 1.643 -5.887 1.00 97.44 94 ASN A CA 1
ATOM 674 C C . ASN A 1 94 ? -1.525 1.482 -7.118 1.00 97.44 94 ASN A C 1
ATOM 676 O O . ASN A 1 94 ? -1.047 1.278 -8.243 1.00 97.44 94 ASN A O 1
ATOM 680 N N . ARG A 1 95 ? -2.834 1.588 -6.904 1.00 96.31 95 ARG A N 1
ATOM 681 C CA . ARG A 1 95 ? -3.867 1.476 -7.936 1.00 96.31 95 ARG A CA 1
ATOM 682 C C . ARG A 1 95 ? -4.924 2.560 -7.798 1.00 96.31 95 ARG A C 1
ATOM 684 O O . ARG A 1 95 ? -5.191 3.016 -6.689 1.00 96.31 95 ARG A O 1
ATOM 691 N N . CYS A 1 96 ? -5.566 2.894 -8.908 1.00 96.56 96 CYS A N 1
ATOM 692 C CA . CYS A 1 96 ? -6.710 3.795 -8.906 1.00 96.56 96 CYS A CA 1
ATOM 693 C C . CYS A 1 96 ? -7.973 3.034 -8.499 1.00 96.56 96 CYS A C 1
ATOM 695 O O . CYS A 1 96 ? -8.271 1.961 -9.033 1.00 96.56 96 CYS A O 1
ATOM 697 N N . VAL A 1 97 ? -8.700 3.564 -7.522 1.00 96.31 97 VAL A N 1
ATOM 698 C CA . VAL A 1 97 ? -9.911 2.955 -6.960 1.00 96.31 97 VAL A CA 1
ATOM 699 C C . VAL A 1 97 ? -11.033 3.978 -6.892 1.00 96.31 97 VAL A C 1
ATOM 701 O O . VAL A 1 97 ? -10.788 5.169 -6.726 1.00 96.31 97 VAL A O 1
ATOM 704 N N . ALA A 1 98 ? -12.277 3.517 -6.990 1.00 95.88 98 ALA A N 1
ATOM 705 C CA . ALA A 1 98 ? -13.420 4.386 -6.744 1.00 95.88 98 ALA A CA 1
ATOM 706 C C . ALA A 1 98 ? -13.502 4.757 -5.247 1.00 95.88 98 ALA A C 1
ATOM 708 O O . ALA A 1 98 ? -13.039 3.984 -4.394 1.00 95.88 98 ALA A O 1
ATOM 709 N N . PRO A 1 99 ? -14.130 5.887 -4.892 1.00 95.44 99 PRO A N 1
ATOM 710 C CA . PRO A 1 99 ? -14.405 6.217 -3.503 1.00 95.44 99 PRO A CA 1
ATOM 711 C C . PRO A 1 99 ? -15.240 5.119 -2.836 1.00 95.44 99 PRO A C 1
ATOM 713 O O . PRO A 1 99 ? -16.098 4.497 -3.467 1.00 95.44 99 PRO A O 1
ATOM 716 N N . SER A 1 100 ? -14.965 4.863 -1.562 1.00 96.06 100 SER A N 1
ATOM 717 C CA . SER A 1 100 ? -15.634 3.853 -0.736 1.00 96.06 100 SER A CA 1
ATOM 718 C C . SER A 1 100 ? -15.627 2.431 -1.312 1.00 96.06 100 SER A C 1
ATOM 720 O O . SER A 1 100 ? -16.495 1.622 -0.983 1.00 96.06 100 SER A O 1
ATOM 722 N N . SER A 1 101 ? -14.657 2.106 -2.170 1.00 96.56 101 SER A N 1
ATOM 723 C CA . SER A 1 101 ? -14.577 0.800 -2.837 1.00 96.56 101 SER A CA 1
ATOM 724 C C . SER A 1 101 ? -13.532 -0.139 -2.245 1.00 96.56 101 SER A C 1
ATOM 726 O O . SER A 1 101 ? -13.578 -1.343 -2.507 1.00 96.56 101 SER A O 1
ATOM 728 N N . VAL A 1 102 ? -12.596 0.374 -1.443 1.00 96.81 102 VAL A N 1
ATOM 729 C CA . VAL A 1 102 ? -11.560 -0.457 -0.829 1.00 96.81 102 VAL A CA 1
ATOM 730 C C . VAL A 1 102 ? -12.176 -1.214 0.351 1.00 96.81 102 VAL A C 1
ATOM 732 O O . VAL A 1 102 ? -12.653 -0.578 1.298 1.00 96.81 102 VAL A O 1
ATOM 735 N N . PRO A 1 103 ? -12.211 -2.560 0.306 1.00 95.94 103 PRO A N 1
ATOM 736 C CA . PRO A 1 103 ? -12.842 -3.344 1.355 1.00 95.94 103 PRO A CA 1
ATOM 737 C C . PRO A 1 103 ? -12.011 -3.319 2.640 1.00 95.94 103 PRO A C 1
ATOM 739 O O . PRO A 1 103 ? -10.834 -2.956 2.639 1.00 95.94 103 PRO A O 1
ATOM 742 N N . GLU A 1 104 ? -12.631 -3.741 3.739 1.00 94.44 104 GLU A N 1
ATOM 743 C CA . GLU A 1 104 ? -11.934 -3.971 5.006 1.00 94.44 104 GLU A CA 1
ATOM 744 C C . GLU A 1 104 ? -10.733 -4.914 4.819 1.00 94.44 104 GLU A C 1
ATOM 746 O O . GLU A 1 104 ? -10.705 -5.738 3.896 1.00 94.44 104 GLU A O 1
ATOM 751 N N . ASN A 1 105 ? -9.747 -4.809 5.714 1.00 94.25 105 ASN A N 1
ATOM 752 C CA . ASN A 1 105 ? -8.527 -5.627 5.702 1.00 94.25 105 ASN A CA 1
ATOM 753 C C . ASN A 1 105 ? -7.625 -5.382 4.475 1.00 94.25 105 ASN A C 1
ATOM 755 O O . ASN A 1 105 ? -6.835 -6.242 4.089 1.00 94.25 105 ASN A O 1
ATOM 759 N N . GLN A 1 106 ? -7.745 -4.221 3.830 1.00 95.25 106 GLN A N 1
ATOM 760 C CA . GLN A 1 106 ? -6.859 -3.784 2.748 1.00 95.25 106 GLN A CA 1
ATOM 761 C C . GLN A 1 106 ? -6.100 -2.526 3.148 1.00 95.25 106 GLN A C 1
ATOM 763 O O . GLN A 1 106 ? -6.549 -1.777 4.012 1.00 95.25 106 GLN A O 1
ATOM 768 N N . ALA A 1 107 ? -4.955 -2.294 2.509 1.00 95.25 107 ALA A N 1
ATOM 769 C CA . ALA A 1 107 ? -4.167 -1.097 2.753 1.00 95.25 107 ALA A CA 1
ATOM 770 C C . ALA A 1 107 ? -4.887 0.172 2.265 1.00 95.25 107 ALA A C 1
ATOM 772 O O . ALA A 1 107 ? -5.673 0.137 1.317 1.00 95.25 107 ALA A O 1
ATOM 773 N N . CYS A 1 108 ? -4.594 1.301 2.900 1.00 96.56 108 CYS A N 1
ATOM 774 C CA . CYS A 1 108 ? -5.103 2.614 2.527 1.00 96.56 108 CYS A CA 1
ATOM 775 C C . CYS A 1 108 ? -4.090 3.714 2.858 1.00 96.56 108 CYS A C 1
ATOM 777 O O . CYS A 1 108 ? -3.229 3.548 3.721 1.00 96.56 108 CYS A O 1
ATOM 779 N N . ASP A 1 109 ? -4.204 4.856 2.181 1.00 95.50 109 ASP A N 1
ATOM 780 C CA . ASP A 1 109 ? -3.378 6.025 2.474 1.00 95.50 109 ASP A CA 1
ATOM 781 C C . ASP A 1 109 ? -3.978 6.857 3.615 1.00 95.50 109 ASP A C 1
ATOM 783 O O . ASP A 1 109 ? -4.742 7.793 3.386 1.00 95.50 109 ASP A O 1
ATOM 787 N N . ALA A 1 110 ? -3.657 6.507 4.861 1.00 92.38 110 ALA A N 1
ATOM 788 C CA . ALA A 1 110 ? -4.214 7.175 6.040 1.00 92.38 110 ALA A CA 1
ATOM 789 C C . ALA A 1 110 ? -3.856 8.668 6.152 1.00 92.38 110 ALA A C 1
ATOM 791 O O . ALA A 1 110 ? -4.542 9.395 6.870 1.00 92.38 110 ALA A O 1
ATOM 792 N N . ALA A 1 111 ? -2.795 9.120 5.475 1.00 89.75 111 ALA A N 1
ATOM 793 C CA . ALA A 1 111 ? -2.379 10.522 5.458 1.00 89.75 111 ALA A CA 1
ATOM 794 C C . ALA A 1 111 ? -2.957 11.311 4.269 1.00 89.75 111 ALA A C 1
ATOM 796 O O . ALA A 1 111 ? -2.932 12.543 4.293 1.00 89.75 111 ALA A O 1
ATOM 797 N N . GLY A 1 112 ? -3.472 10.615 3.255 1.00 93.25 112 GLY A N 1
ATOM 798 C CA . GLY A 1 112 ? -4.070 11.190 2.054 1.00 93.25 112 GLY A CA 1
ATOM 799 C C . GLY A 1 112 ? -5.506 10.718 1.852 1.00 93.25 112 GLY A C 1
ATOM 800 O O . GLY A 1 112 ? -6.358 10.898 2.723 1.00 93.25 112 GLY A O 1
ATOM 801 N N . SER A 1 113 ? -5.778 10.125 0.689 1.00 94.50 113 SER A N 1
ATOM 802 C CA . SER A 1 113 ? -7.135 9.800 0.216 1.00 94.50 113 SER A CA 1
ATOM 803 C C . SER A 1 113 ? -7.706 8.477 0.745 1.00 94.50 113 SER A C 1
ATOM 805 O O . SER A 1 113 ? -8.780 8.030 0.335 1.00 94.50 113 SER A O 1
ATOM 807 N N . GLY A 1 114 ? -7.019 7.830 1.690 1.00 93.88 114 GLY A N 1
ATOM 808 C CA . GLY A 1 114 ? -7.458 6.590 2.328 1.00 93.88 114 GLY A CA 1
ATOM 809 C C . GLY A 1 114 ? -8.840 6.671 2.989 1.00 93.88 114 GLY A C 1
ATOM 810 O O . GLY A 1 114 ? -9.643 5.767 2.747 1.00 93.88 114 GLY A O 1
ATOM 811 N N . PRO A 1 115 ? -9.171 7.714 3.780 1.00 95.12 115 PRO A N 1
ATOM 812 C CA . PRO A 1 115 ? -10.500 7.865 4.379 1.00 95.12 115 PRO A CA 1
ATOM 813 C C . PRO A 1 115 ? -11.643 7.912 3.356 1.00 95.12 115 PRO A C 1
ATOM 815 O O . PRO A 1 115 ? -12.747 7.476 3.664 1.00 95.12 115 PRO A O 1
ATOM 818 N N . GLN A 1 116 ? -11.386 8.414 2.148 1.00 95.75 116 GLN A N 1
ATOM 819 C CA . GLN A 1 116 ? -12.349 8.465 1.049 1.00 95.75 116 GLN A CA 1
ATOM 820 C C . GLN A 1 116 ? -12.361 7.163 0.238 1.00 95.75 116 GLN A C 1
ATOM 822 O O . GLN A 1 116 ? -13.401 6.794 -0.300 1.00 95.75 116 GLN A O 1
ATOM 827 N N . ALA A 1 117 ? -11.230 6.462 0.139 1.00 96.44 117 ALA A N 1
ATOM 828 C CA . ALA A 1 117 ? -11.110 5.215 -0.613 1.00 96.44 117 ALA A CA 1
ATOM 829 C C . ALA A 1 117 ? -11.712 4.008 0.130 1.00 96.44 117 ALA A C 1
ATOM 831 O O . ALA A 1 117 ? -12.334 3.148 -0.501 1.00 96.44 117 ALA A O 1
ATOM 832 N N . CYS A 1 118 ? -11.551 3.933 1.456 1.00 97.44 118 CYS A N 1
ATOM 833 C CA . CYS A 1 118 ? -12.088 2.843 2.275 1.00 97.44 118 CYS A CA 1
ATOM 834 C C . CYS A 1 118 ? -13.618 2.835 2.297 1.00 97.44 118 CYS A C 1
ATOM 836 O O . CYS A 1 118 ? -14.258 3.875 2.416 1.00 97.44 118 CYS A O 1
ATOM 838 N N . ALA A 1 119 ? -14.212 1.639 2.276 1.00 96.44 119 ALA A N 1
ATOM 839 C CA . ALA A 1 119 ? -15.659 1.462 2.415 1.00 96.44 119 ALA A CA 1
ATOM 840 C C . ALA A 1 119 ? -16.214 2.007 3.746 1.00 96.44 119 ALA A C 1
ATOM 842 O O . ALA A 1 119 ? -17.384 2.376 3.824 1.00 96.44 119 ALA A O 1
ATOM 843 N N . LYS A 1 120 ? -15.375 2.044 4.789 1.00 95.00 120 LYS A N 1
ATOM 844 C CA . LYS A 1 120 ? -15.689 2.608 6.106 1.00 95.00 120 LYS A CA 1
ATOM 845 C C . LYS A 1 120 ? -14.601 3.591 6.539 1.00 95.00 120 LYS A C 1
ATOM 847 O O . LYS A 1 120 ? -14.655 4.756 6.168 1.00 95.00 120 LYS A O 1
ATOM 852 N N . HIS A 1 121 ? -13.596 3.137 7.286 1.00 95.75 121 HIS A N 1
ATOM 853 C CA . HIS A 1 121 ? -12.545 4.005 7.817 1.00 95.75 121 HIS A CA 1
ATOM 854 C C . HIS A 1 121 ? -11.161 3.525 7.410 1.00 95.75 121 HIS A C 1
ATOM 856 O O . HIS A 1 121 ? -10.935 2.326 7.312 1.00 95.75 121 HIS A O 1
ATOM 862 N N . CYS A 1 122 ? -10.231 4.462 7.234 1.00 95.88 122 CYS A N 1
ATOM 863 C CA . CYS A 1 122 ? -8.806 4.180 7.108 1.00 95.88 122 CYS A CA 1
ATOM 864 C C . CYS A 1 122 ? -8.120 4.503 8.438 1.00 95.88 122 CYS A C 1
ATOM 866 O O . CYS A 1 122 ? -8.197 5.641 8.903 1.00 95.88 122 CYS A O 1
ATOM 868 N N . VAL A 1 123 ? -7.477 3.516 9.061 1.00 92.44 123 VAL A N 1
ATOM 869 C CA . VAL A 1 123 ? -6.782 3.684 10.345 1.00 92.44 123 VAL A CA 1
ATOM 870 C C . VAL A 1 123 ? -5.342 3.218 10.248 1.00 92.44 123 VAL A C 1
ATOM 872 O O . VAL A 1 123 ? -5.046 2.236 9.577 1.00 92.44 123 VAL A O 1
ATOM 875 N N . ASN A 1 124 ? -4.437 3.895 10.952 1.00 90.81 124 ASN A N 1
ATOM 876 C CA . ASN A 1 124 ? -3.063 3.422 11.064 1.00 90.81 124 ASN A CA 1
ATOM 877 C C . ASN A 1 124 ? -2.996 2.207 11.992 1.00 90.81 124 ASN A C 1
ATOM 879 O O . ASN A 1 124 ? -3.407 2.276 13.151 1.00 90.81 124 ASN A O 1
ATOM 883 N N . ALA A 1 125 ? -2.426 1.122 11.485 1.00 88.88 125 ALA A N 1
ATOM 884 C CA . ALA A 1 125 ? -1.961 -0.010 12.266 1.00 88.88 125 ALA A CA 1
ATOM 885 C C . ALA A 1 125 ? -0.438 0.061 12.408 1.00 88.88 125 ALA A C 1
ATOM 887 O O . ALA A 1 125 ? 0.271 0.461 11.481 1.00 88.88 125 ALA A O 1
ATOM 888 N N . THR A 1 126 ? 0.066 -0.352 13.569 1.00 81.75 126 THR A N 1
ATOM 889 C CA . THR A 1 126 ? 1.502 -0.349 13.869 1.00 81.75 126 THR A CA 1
ATOM 890 C C . THR A 1 126 ? 2.040 -1.773 13.882 1.00 81.75 126 THR A C 1
ATOM 892 O O . THR A 1 126 ? 1.487 -2.646 14.549 1.00 81.75 126 THR A O 1
ATOM 895 N N . TYR A 1 127 ? 3.171 -1.997 13.218 1.00 76.88 127 TYR A N 1
ATOM 896 C CA . TYR A 1 127 ? 3.913 -3.255 13.240 1.00 76.88 127 TYR A CA 1
ATOM 897 C C . TYR A 1 127 ? 5.409 -2.986 13.373 1.00 76.88 127 TYR A C 1
ATOM 899 O O . TYR A 1 127 ? 6.000 -2.356 12.507 1.00 76.88 127 TYR A O 1
ATOM 907 N N . MET A 1 128 ? 6.040 -3.446 14.458 1.00 74.38 128 MET A N 1
ATOM 908 C CA . MET A 1 128 ? 7.492 -3.309 14.684 1.00 74.38 128 MET A CA 1
ATOM 909 C C . MET A 1 128 ? 8.051 -1.887 14.419 1.00 74.38 128 MET A C 1
ATOM 911 O O . MET A 1 128 ? 9.095 -1.736 13.791 1.00 74.38 128 MET A O 1
ATOM 915 N N . ASN A 1 129 ? 7.366 -0.846 14.915 1.00 80.25 129 ASN A N 1
ATOM 916 C CA . ASN A 1 129 ? 7.665 0.588 14.700 1.00 80.25 129 ASN A CA 1
ATOM 917 C C . ASN A 1 129 ? 7.442 1.123 13.273 1.00 80.25 129 ASN A C 1
ATOM 919 O O . ASN A 1 129 ? 7.833 2.248 12.980 1.00 80.25 129 ASN A O 1
ATOM 923 N N . THR A 1 130 ? 6.815 0.343 12.399 1.00 81.81 130 THR A N 1
ATOM 924 C CA . THR A 1 130 ? 6.325 0.767 11.082 1.00 81.81 130 THR A CA 1
ATOM 925 C C . THR A 1 130 ? 4.820 0.984 11.130 1.00 81.81 130 THR A C 1
ATOM 927 O O . THR A 1 130 ? 4.123 0.303 11.886 1.00 81.81 130 THR A O 1
ATOM 930 N N . TYR A 1 131 ? 4.319 1.901 10.307 1.00 87.06 131 TYR A N 1
ATOM 931 C CA . TYR A 1 131 ? 2.893 2.161 10.155 1.00 87.06 131 TYR A CA 1
ATOM 932 C C . TYR A 1 131 ? 2.391 1.708 8.790 1.00 87.06 131 TYR A C 1
ATOM 934 O O . TYR A 1 131 ? 3.105 1.794 7.787 1.00 87.06 131 TYR A O 1
ATOM 942 N N . VAL A 1 132 ? 1.150 1.228 8.770 1.00 91.44 132 VAL A N 1
ATOM 943 C CA . VAL A 1 132 ? 0.381 0.966 7.553 1.00 91.44 132 VAL A CA 1
ATOM 944 C C . VAL A 1 132 ? -1.049 1.418 7.781 1.00 91.44 132 VAL A C 1
ATOM 946 O O . VAL A 1 132 ? -1.664 1.021 8.771 1.00 91.44 132 VAL A O 1
ATOM 949 N N . GLY A 1 133 ? -1.597 2.215 6.871 1.00 94.38 133 GLY A N 1
ATOM 950 C CA . GLY A 1 133 ? -3.030 2.473 6.842 1.00 94.38 133 GLY A CA 1
ATOM 951 C C . GLY A 1 133 ? -3.780 1.210 6.421 1.00 94.38 133 GLY A C 1
ATOM 952 O O . GLY A 1 133 ? -3.449 0.607 5.402 1.00 94.38 133 GLY A O 1
ATOM 953 N N . ILE A 1 134 ? -4.783 0.798 7.193 1.00 95.56 134 ILE A N 1
ATOM 954 C CA . ILE A 1 134 ? -5.643 -0.353 6.904 1.00 95.56 134 ILE A CA 1
ATOM 955 C C . ILE A 1 134 ? -7.108 0.085 6.968 1.00 95.56 134 ILE A C 1
ATOM 957 O O . ILE A 1 134 ? -7.526 0.769 7.906 1.00 95.56 134 ILE A O 1
ATOM 961 N N . CYS A 1 135 ? -7.902 -0.326 5.981 1.00 96.94 135 CYS A N 1
ATOM 962 C CA . CYS A 1 135 ? -9.343 -0.142 6.005 1.00 96.94 135 CYS A CA 1
ATOM 963 C C . CYS A 1 135 ? -9.978 -1.032 7.081 1.00 96.94 135 CYS A C 1
ATOM 965 O O . CYS A 1 135 ? -9.786 -2.251 7.078 1.00 96.94 135 CYS A O 1
ATOM 967 N N . GLY A 1 136 ? -10.769 -0.434 7.965 1.00 95.88 136 GLY A N 1
ATOM 968 C CA . GLY A 1 136 ? -11.438 -1.114 9.070 1.00 95.88 136 GLY A CA 1
ATOM 969 C C . GLY A 1 136 ? -12.827 -0.558 9.363 1.00 95.88 136 GLY A C 1
ATOM 970 O O . GLY A 1 136 ? -13.269 0.442 8.788 1.00 95.88 136 GLY A O 1
ATOM 971 N N . GLU A 1 137 ? -13.521 -1.234 10.269 1.00 95.44 137 GLU A N 1
ATOM 972 C CA . GLU A 1 137 ? -14.901 -0.943 10.643 1.00 95.44 137 GLU A CA 1
ATOM 973 C C . GLU A 1 137 ? -15.049 0.310 11.503 1.00 95.44 137 GLU A C 1
ATOM 975 O O . GLU A 1 137 ? -16.087 0.966 11.457 1.00 95.44 137 GLU A O 1
ATOM 980 N N . CYS A 1 138 ? -14.030 0.651 12.284 1.00 95.00 138 CYS A N 1
ATOM 981 C CA . CYS A 1 138 ? -14.125 1.693 13.295 1.00 95.00 138 CYS A CA 1
ATOM 982 C C . CYS A 1 138 ? -12.817 2.469 13.432 1.00 95.00 138 CYS A C 1
ATOM 984 O O . CYS A 1 138 ? -11.753 2.007 13.028 1.00 95.00 138 CYS A O 1
ATOM 986 N N . VAL A 1 139 ? -12.879 3.655 14.035 1.00 92.81 139 VAL A N 1
ATOM 987 C CA . VAL A 1 139 ? -11.680 4.385 14.454 1.00 92.81 139 VAL A CA 1
ATOM 988 C C . VAL A 1 139 ? -11.616 4.323 15.979 1.00 92.81 139 VAL A C 1
ATOM 990 O O . VAL A 1 139 ? -12.620 4.662 16.621 1.00 92.81 139 VAL A O 1
ATOM 993 N N . PRO A 1 140 ? -10.488 3.878 16.570 1.00 87.06 140 PRO A N 1
ATOM 994 C CA . PRO A 1 140 ? -10.311 3.892 18.015 1.00 87.06 140 PRO A CA 1
ATOM 995 C C . PRO A 1 140 ? -10.664 5.260 18.603 1.00 87.06 140 PRO A C 1
ATOM 997 O O . PRO A 1 140 ? -10.340 6.296 18.026 1.00 87.06 140 PRO A O 1
ATOM 1000 N N . ASP A 1 141 ? -11.386 5.245 19.722 1.00 82.75 141 ASP A N 1
ATOM 1001 C CA . ASP A 1 141 ? -11.793 6.434 20.481 1.00 82.75 141 ASP A CA 1
ATOM 1002 C C . ASP A 1 141 ? -12.738 7.426 19.770 1.00 82.75 141 ASP A C 1
ATOM 1004 O O . ASP A 1 141 ? -13.023 8.493 20.312 1.00 82.75 141 ASP A O 1
ATOM 1008 N N . GLN A 1 142 ? -13.300 7.082 18.602 1.00 85.88 142 GLN A N 1
ATOM 1009 C CA . GLN A 1 142 ? -14.255 7.948 17.882 1.00 85.88 142 GLN A CA 1
ATOM 1010 C C . GLN A 1 142 ? -15.727 7.528 18.011 1.00 85.88 142 GLN A C 1
ATOM 1012 O O . GLN A 1 142 ? -16.606 8.129 17.400 1.00 85.88 142 GLN A O 1
ATOM 1017 N N . GLY A 1 143 ? -16.030 6.507 18.818 1.00 84.44 143 GLY A N 1
ATOM 1018 C CA . GLY A 1 143 ? -17.417 6.099 19.075 1.00 84.44 143 GLY A CA 1
ATOM 1019 C C . GLY A 1 143 ? -18.137 5.496 17.861 1.00 84.44 143 GLY A C 1
ATOM 1020 O O . GLY A 1 143 ? -19.359 5.557 17.789 1.00 84.44 143 GLY A O 1
ATOM 1021 N N . HIS A 1 144 ? -17.399 4.905 16.913 1.00 90.00 144 HIS A N 1
ATOM 1022 C CA . HIS A 1 144 ? -17.975 4.245 15.729 1.00 90.00 144 HIS A CA 1
ATOM 1023 C C . HIS A 1 144 ? -18.593 2.868 16.027 1.00 90.00 144 HIS A C 1
ATOM 1025 O O . HIS A 1 144 ? -19.264 2.300 15.170 1.00 90.00 144 HIS A O 1
ATOM 1031 N N . CYS A 1 145 ? -18.384 2.330 17.232 1.00 92.56 145 CYS A N 1
ATOM 1032 C CA . CYS A 1 145 ? -18.927 1.035 17.623 1.00 92.56 145 CYS A CA 1
ATOM 1033 C C . CYS A 1 145 ? -20.303 1.149 18.299 1.00 92.56 145 CYS A C 1
ATOM 1035 O O . CYS A 1 145 ? -20.576 2.142 18.979 1.00 92.56 145 CYS A O 1
ATOM 1037 N N . PRO A 1 146 ? -21.169 0.123 18.157 1.00 90.94 146 PRO A N 1
ATOM 1038 C CA . PRO A 1 146 ? -22.430 0.039 18.885 1.00 90.94 146 PRO A CA 1
ATOM 1039 C C . PRO A 1 146 ? -22.251 0.141 20.405 1.00 90.94 146 PRO A C 1
ATOM 1041 O O . PRO A 1 146 ? -21.173 -0.103 20.948 1.00 90.94 146 PRO A O 1
ATOM 1044 N N . ALA A 1 147 ? -23.345 0.439 21.111 1.00 88.06 147 ALA A N 1
ATOM 1045 C CA . ALA A 1 147 ? -23.348 0.425 22.570 1.00 88.06 147 ALA A CA 1
ATOM 1046 C C . ALA A 1 147 ? -22.826 -0.924 23.105 1.00 88.06 147 ALA A C 1
ATOM 1048 O O . ALA A 1 147 ? -23.237 -1.979 22.623 1.00 88.06 147 ALA A O 1
ATOM 1049 N N . LEU A 1 148 ? -21.952 -0.870 24.119 1.00 88.50 148 LEU A N 1
ATOM 1050 C CA . LEU A 1 148 ? -21.261 -2.024 24.721 1.00 88.50 148 LEU A CA 1
ATOM 1051 C C . LEU A 1 148 ? -20.225 -2.720 23.816 1.00 88.50 148 LEU A C 1
ATOM 1053 O O . LEU A 1 148 ? -19.813 -3.838 24.118 1.00 88.50 148 LEU A O 1
ATOM 1057 N N . ALA A 1 149 ? -19.764 -2.073 22.744 1.00 93.62 149 ALA A N 1
ATOM 1058 C CA . ALA A 1 149 ? -18.623 -2.526 21.954 1.00 93.62 149 ALA A CA 1
ATOM 1059 C C . ALA A 1 149 ? -17.473 -1.509 21.995 1.00 93.62 149 ALA A C 1
ATOM 1061 O O . ALA A 1 149 ? -17.690 -0.304 22.132 1.00 93.62 149 ALA A O 1
ATOM 1062 N N . THR A 1 150 ? -16.242 -2.005 21.889 1.00 93.31 150 THR A N 1
ATOM 1063 C CA . THR A 1 150 ? -15.026 -1.197 21.775 1.00 93.31 150 THR A CA 1
ATOM 1064 C C . THR A 1 150 ? -14.379 -1.417 20.417 1.00 93.31 150 THR A C 1
ATOM 1066 O O . THR A 1 150 ? -14.463 -2.507 19.852 1.00 93.31 150 THR A O 1
ATOM 1069 N N . CYS A 1 151 ? -13.730 -0.382 19.894 1.00 95.00 151 CYS A N 1
ATOM 1070 C CA . CYS A 1 151 ? -12.975 -0.505 18.657 1.00 95.00 151 CYS A CA 1
ATOM 1071 C C . CYS A 1 151 ? -11.611 -1.117 18.966 1.00 95.00 151 CYS A C 1
ATOM 1073 O O . CYS A 1 151 ? -10.790 -0.501 19.651 1.00 95.00 151 CYS A O 1
ATOM 1075 N N . ILE A 1 152 ? -11.373 -2.323 18.465 1.00 93.06 152 ILE A N 1
ATOM 1076 C CA . ILE A 1 152 ? -10.063 -2.959 18.522 1.00 93.06 152 ILE A CA 1
ATOM 1077 C C . ILE A 1 152 ? -9.229 -2.428 17.351 1.00 93.06 152 ILE A C 1
ATOM 1079 O O . ILE A 1 152 ? -9.706 -2.459 16.213 1.00 93.06 152 ILE A O 1
ATOM 1083 N N . PRO A 1 153 ? -8.011 -1.906 17.598 1.00 91.31 153 PRO A N 1
ATOM 1084 C CA . PRO A 1 153 ? -7.138 -1.426 16.535 1.00 91.31 153 PRO A CA 1
ATOM 1085 C C . PRO A 1 153 ? -6.802 -2.519 15.519 1.00 91.31 153 PRO A C 1
ATOM 1087 O O . PRO A 1 153 ? -6.698 -3.694 15.869 1.00 91.31 153 PRO A O 1
ATOM 1090 N N . GLY A 1 154 ? -6.578 -2.109 14.271 1.00 89.81 154 GLY A N 1
ATOM 1091 C CA . GLY A 1 154 ? -6.064 -3.009 13.246 1.00 89.81 154 GLY A CA 1
ATOM 1092 C C . GLY A 1 154 ? -4.652 -3.503 13.570 1.00 89.81 154 GLY A C 1
ATOM 1093 O O . GLY A 1 154 ? -3.888 -2.846 14.284 1.00 89.81 154 GLY A O 1
ATOM 1094 N N . VAL A 1 155 ? -4.296 -4.657 13.020 1.00 90.19 155 VAL A N 1
ATOM 1095 C CA . VAL A 1 155 ? -3.002 -5.314 13.214 1.00 90.19 155 VAL A CA 1
ATOM 1096 C C . VAL A 1 155 ? -2.460 -5.820 11.881 1.00 90.19 155 VAL A C 1
ATOM 1098 O O . VAL A 1 155 ? -3.207 -6.133 10.957 1.00 90.19 155 VAL A O 1
ATOM 1101 N N . ILE A 1 156 ? -1.135 -5.897 11.789 1.00 88.56 156 ILE A N 1
ATOM 1102 C CA . ILE A 1 156 ? -0.438 -6.610 10.721 1.00 88.56 156 ILE A CA 1
ATOM 1103 C C . ILE A 1 156 ? 0.134 -7.877 11.337 1.00 88.56 156 ILE A C 1
ATOM 1105 O O . ILE A 1 156 ? 0.880 -7.804 12.318 1.00 88.56 156 ILE A O 1
ATOM 1109 N N . ASP A 1 157 ? -0.200 -9.029 10.776 1.00 83.69 157 ASP A N 1
ATOM 1110 C CA . ASP A 1 157 ? 0.339 -10.306 11.223 1.00 83.69 157 ASP A CA 1
ATOM 1111 C C . ASP A 1 157 ? 0.778 -11.182 10.041 1.00 83.69 157 ASP A C 1
ATOM 1113 O O . ASP A 1 157 ? 0.815 -10.755 8.886 1.00 83.69 157 ASP A O 1
ATOM 1117 N N . ALA A 1 158 ? 1.175 -12.421 10.337 1.00 78.44 158 ALA A N 1
ATOM 1118 C CA . ALA A 1 158 ? 1.623 -13.366 9.318 1.00 78.44 158 ALA A CA 1
ATOM 1119 C C . ALA A 1 158 ? 0.512 -13.783 8.335 1.00 78.44 158 ALA A C 1
ATOM 1121 O O . ALA A 1 158 ? 0.818 -14.357 7.292 1.00 78.44 158 ALA A O 1
ATOM 1122 N N . THR A 1 159 ? -0.754 -13.534 8.675 1.00 81.06 159 THR A N 1
ATOM 1123 C CA . THR A 1 159 ? -1.929 -13.848 7.855 1.00 81.06 159 THR A CA 1
ATOM 1124 C C . THR A 1 159 ? -2.365 -12.678 6.981 1.00 81.06 159 THR A C 1
ATOM 1126 O O . THR A 1 159 ? -3.067 -12.899 5.996 1.00 81.06 159 THR A O 1
ATOM 1129 N N . GLY A 1 160 ? -1.930 -11.454 7.290 1.00 87.62 160 GLY A N 1
ATOM 1130 C CA . GLY A 1 160 ? -2.179 -10.301 6.442 1.00 87.62 160 GLY A CA 1
ATOM 1131 C C . GLY A 1 160 ? -2.365 -8.992 7.197 1.00 87.62 160 GLY A C 1
ATOM 1132 O O . GLY A 1 160 ? -1.846 -8.769 8.291 1.00 87.62 160 GLY A O 1
ATOM 1133 N N . LEU A 1 161 ? -3.121 -8.109 6.552 1.00 92.00 161 LEU A N 1
ATOM 1134 C CA . LEU A 1 161 ? -3.637 -6.882 7.137 1.00 92.00 161 LEU A CA 1
ATOM 1135 C C . LEU A 1 161 ? -4.997 -7.195 7.755 1.00 92.00 161 LEU A C 1
ATOM 1137 O O . LEU A 1 161 ? -5.874 -7.704 7.064 1.00 92.00 161 LEU A O 1
ATOM 1141 N N . VAL A 1 162 ? -5.182 -6.866 9.026 1.00 93.00 162 VAL A N 1
ATOM 1142 C CA . VAL A 1 162 ? -6.472 -6.962 9.709 1.00 93.00 162 VAL A CA 1
ATOM 1143 C C . VAL A 1 162 ? -6.869 -5.552 10.124 1.00 93.00 162 VAL A C 1
ATOM 1145 O O . VAL A 1 162 ? -6.163 -4.893 10.883 1.00 93.00 162 VAL A O 1
ATOM 1148 N N . GLY A 1 163 ? -7.971 -5.060 9.569 1.00 93.19 163 GLY A N 1
ATOM 1149 C CA . GLY A 1 163 ? -8.539 -3.760 9.894 1.00 93.19 163 GLY A CA 1
ATOM 1150 C C . GLY A 1 163 ? -9.084 -3.723 11.315 1.00 93.19 163 GLY A C 1
ATOM 1151 O O . GLY A 1 163 ? -9.305 -4.751 11.953 1.00 93.19 163 GLY A O 1
ATOM 1152 N N . SER A 1 164 ? -9.312 -2.515 11.818 1.00 94.56 164 SER A N 1
ATOM 1153 C CA . SER A 1 164 ? -9.996 -2.330 13.094 1.00 94.56 164 SER A CA 1
ATOM 1154 C C . SER A 1 164 ? -11.411 -2.909 13.056 1.00 94.56 164 SER A C 1
ATOM 1156 O O . SER A 1 164 ? -12.093 -2.837 12.033 1.00 94.56 164 SER A O 1
ATOM 1158 N N . THR A 1 165 ? -11.865 -3.462 14.178 1.00 95.00 165 THR A N 1
ATOM 1159 C CA . THR A 1 165 ? -13.177 -4.115 14.295 1.00 95.00 165 THR A CA 1
ATOM 1160 C C . THR A 1 165 ? -13.856 -3.768 15.613 1.00 95.00 165 THR A C 1
ATOM 1162 O O . THR A 1 165 ? -13.184 -3.487 16.611 1.00 95.00 165 THR A O 1
ATOM 1165 N N . CYS A 1 166 ? -15.187 -3.758 15.629 1.00 94.56 166 CYS A N 1
ATOM 1166 C CA . CYS A 1 166 ? -15.948 -3.554 16.853 1.00 94.56 166 CYS A CA 1
ATOM 1167 C C . CYS A 1 166 ? -16.138 -4.876 17.604 1.00 94.56 166 CYS A C 1
ATOM 1169 O O . CYS A 1 166 ? -16.882 -5.754 17.168 1.00 94.56 166 CYS A O 1
ATOM 1171 N N . GLU A 1 167 ? -15.535 -4.995 18.787 1.00 93.62 167 GLU A N 1
ATOM 1172 C CA . GLU A 1 167 ? -15.714 -6.159 19.658 1.00 93.62 167 GLU A CA 1
ATOM 1173 C C . GLU A 1 167 ? -16.585 -5.828 20.868 1.00 93.62 167 GLU A C 1
ATOM 1175 O O . GLU A 1 167 ? -16.408 -4.804 21.530 1.00 93.62 167 GLU A O 1
ATOM 1180 N N . ALA A 1 168 ? -17.530 -6.716 21.184 1.00 89.25 168 ALA A N 1
ATOM 1181 C CA . ALA A 1 168 ? -18.357 -6.588 22.377 1.00 89.25 168 ALA A CA 1
ATOM 1182 C C . ALA A 1 168 ? -17.498 -6.664 23.650 1.00 89.25 168 ALA A C 1
ATOM 1184 O O . ALA A 1 168 ? -16.689 -7.580 23.812 1.00 89.25 168 ALA A O 1
ATOM 11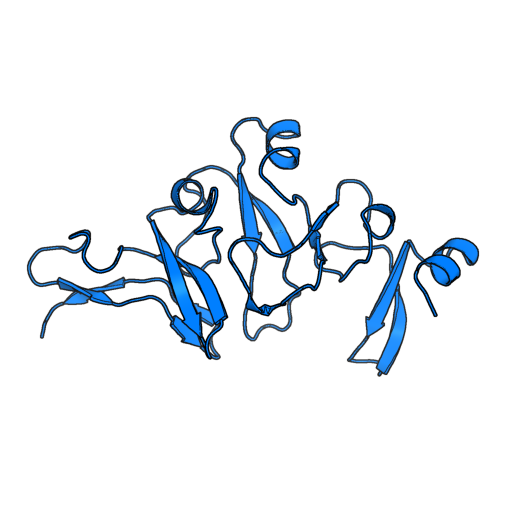85 N N . MET A 1 169 ? -17.723 -5.734 24.577 1.00 77.75 169 MET A N 1
ATOM 1186 C CA . MET A 1 169 ? -17.134 -5.769 25.913 1.00 77.75 169 MET A CA 1
ATOM 1187 C C . MET A 1 169 ? -17.736 -6.965 26.663 1.00 77.75 169 MET A C 1
ATOM 1189 O O . MET A 1 169 ? -18.928 -6.966 26.971 1.00 77.75 169 MET A O 1
ATOM 1193 N N . ARG A 1 170 ? -16.935 -8.011 26.881 1.00 64.00 170 ARG A N 1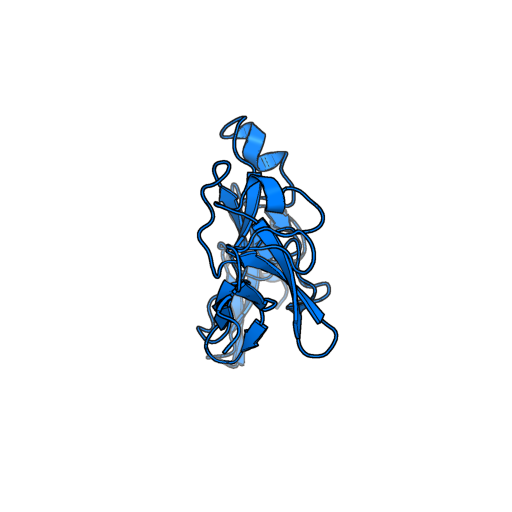
ATOM 1194 C CA . ARG A 1 170 ? -17.334 -9.184 27.671 1.00 64.00 170 ARG A CA 1
ATOM 1195 C C . ARG A 1 170 ? -17.230 -8.924 29.166 1.00 64.00 170 ARG A C 1
ATOM 1197 O O . ARG A 1 170 ? -16.262 -8.244 29.572 1.00 64.00 170 ARG A O 1
#

Secondary structure (DSSP, 8-state):
--HHHHHHTTS-SEEEEETTTTEEEEE---TT-EESSGGGS-TT-EEEEPTTB-TTTT-EEEES-SSSHHHHTT-TT-EEEEE--SSS-PPPEEEEE-TT-BPTTSEE-TTTTHHHHBSSEEEEEEETTEEEEEEES--TTTT-SPTTEEEEPPEEETTEEE--EEEE--

pLDDT: mean 89.18, std 6.77, range [64.0, 97.44]

Sequence (170 aa):
MSAQECRDAALGQNCSYSPQLRYFTCTEGALGEACQGHDACASGLVCAKILGSDLYGEVTFCSQCGDDEPCAMTDETTLCSPSIRVGDGLPPFNRCVAPSSVPENQACDAAGSGPQACAKHCVNATYMNTYVGICGECVPDQGHCPALATCIPGVIDATGLVGSTCEAMR

Radius of gyration: 17.99 Å; chains: 1; bounding box: 47×31×54 Å

Foldseek 3Di:
DALVVCVVVVQENGWAQDPVVRDIGHYPQDFLTWDDFQSSHHPQWGFEDFAQWCPPPPITGTANDRFQPSLCVVPVQWTWFKFD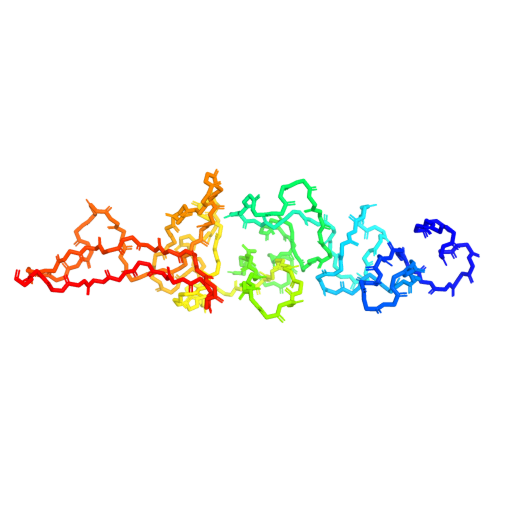WAQPPGGIYIYTAGFLGAEFQGFGRQVPCRQRNHVHGWDWEDDPNITTTTRAQDDAPPPSEPPQWGWDQWYQDNRGTHHIYTDGND

=== Feature glossary ===
Feature key, reading from the visual/contextual features back to the raw sequence:

Rendered structure images. Six rendered views show the 3D structure from the faces of a cube — i.e. along ±x, ±y, ±z. Rendering representation is drawn randomly per protein from cartoon (secondary-structure ribbons), sticks (backbone bonds), or molecular surface; coloring is either N→C rainbow (blue at the N-terminus through red at the C-terminus) or one color per chain.

Contact-map, Ramachandran, and PAE plots. The contact map is a binary N×N matrix image: pixel (i, j) is dark where Cα_i and Cα_j are within 8 Å and |i−j|>4. Because the |i−j|>4 filter removes local helical contacts, off-diagonal stripes parallel to the main diagonal indicate parallel β-sheets; stripes perpendicular to it indicate antiparallel β-sheets. The Ramachandran plot scatters every residue's (φ, ψ) pair against the sterically allowed regions. The PAE heatmap renders the predicted-aligned-error matrix.

InterPro / GO / CATH / organism. Database cross-references. InterPro integrates a dozen domain/family signature databases into unified entries with residue-range hits. GO terms attach function/process/location labels with evidence codes. CATH codes position the fold in a four-level structural taxonomy. Organism is the NCBI-taxonomy species name.

Nearest PDB structures. The Foldseek neighbor list gives the closest experimentally determined structures in the PDB, ranked by structural alignment. TM-score near 1 means near-identical fold; near 0.3 means only rough topology match. This is how one finds what a novel AlphaFold prediction most resembles in the solved-structure universe.

Predicted aligned error. PAE(i, j) answers: if I align the predicted and true structures on residue i, how far off (in Å) do I expect residue j to be? A block-diagonal PAE matrix with low values on the blocks and high values off-diagonal is the signature of a multi-domain protein with confidently predicted domains but uncertain inter-domain orientation.

Solvent-accessible surface area. Accessible surface area quantifies burial. A residue with SASA near zero is packed into the hydrophobic core; one with SASA >100 Å² sits on the surface. Computed here via the Shrake–Rupley numerical algorithm with a 1.4 Å probe.

B-factor. B-factor (Debye–Waller factor) reflects atomic displacement in the crystal lattice. It is an experimental observable (units Å²), not a prediction; low values mean the atom is pinned down, high values mean it moves or is heterogeneous across the crystal.

pLDDT. For AlphaFold models, the B-factor field carries pLDDT — the model's own estimate of loca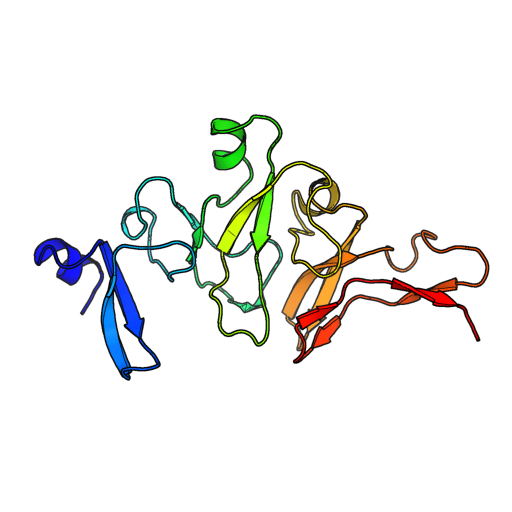l accuracy on a 0–100 scale. Regions with pLDDT<50 should be treated as essentially unmodeled; they often correspond to intrinsically disordered segments.

Backbone torsions (φ/ψ). φ (phi) and ψ (psi) are the two rotatable backbone dihedrals per residue: φ is the C(i-1)–N–Cα–C torsion, ψ is the N–Cα–C–N(i+1) torsion, both in degrees on (−180°, 180°]. α-helical residues cluster near (−60°, −45°); β-strand residues near (−120°, +130°). A Ramachandran plot is simply a scatter of (φ, ψ) for every residue.

Radius of gyration, Cα contacts, bounding box. Radius of gyration (Rg) is the root-mean-square distance of Cα atoms from their centroid — a single number for overall size and compactness. A globular domain of N residues has Rg ≈ 2.2·N^0.38 Å; an extended or disordered chain has a much larger Rg. The Cα contact count is the number of residue pairs whose Cα atoms are within 8 Å and are more than four positions apart in sequence — a standard proxy for tertiary packing density. The bounding box is the smallest axis-aligned box enclosing all Cα atoms.

Secondary structure (3-state, P-SEA). Three-state secondary structure (P-SEA) collapses the eight DSSP classes into helix (a), strand (b), and coil (c). P-SEA assigns these from Cα geometry alone — distances and angles — without requiring backbone oxygens, so it works on any Cα trace.

Secondary structure (8-state, DSSP). DSSP 8-state secondary structure assigns each residue one of H (α-helix), G (3₁₀-helix), I (π-helix), E (extended β-strand), B (isolated β-bridge), T (hydrogen-bonded turn), S (bend), or '-' (coil). The assignment is computed from backbone hydrogen-bond geometry via the Kabsch–Sander algorithm.

Foldseek 3Di. A 3Di character summarizes, for each residue, the relative orientation of the Cα frame of its nearest spatial neighbor. Because it encodes fold topology rather than chemistry, 3Di alignments detect remote structural similarity that sequence alignment misses.

mmCIF coordinates. The mmCIF block holds the 3D Cartesian coordinates of each backbone atom (N, Cα, C, O) in ångströms. mmCIF is the PDB's canonical archive format — a tagged-loop text representation of the atomic model.

Sequence. Sequence gives the chain of amino acids in standard one-letter code (A=alanine, C=cysteine, …, Y=tyrosine), read N→C. It is the only feature that is directly encoded by the gene; all structural features are derived from the folded form of this sequence.